Protein AF-A0A371PHI5-F1 (afdb_monomer_lite)

Structure (mmCIF, N/CA/C/O backbone):
data_AF-A0A371PHI5-F1
#
_entry.id   AF-A0A371PHI5-F1
#
loop_
_atom_site.group_PDB
_atom_site.id
_atom_site.type_symbol
_atom_site.label_atom_id
_atom_site.label_alt_id
_atom_site.label_comp_id
_atom_site.label_asym_id
_atom_site.label_entity_id
_atom_site.label_seq_id
_atom_site.pdbx_PDB_ins_code
_atom_site.Cartn_x
_atom_site.Cartn_y
_atom_site.Cartn_z
_atom_site.occupancy
_atom_site.B_iso_or_equiv
_atom_site.auth_seq_id
_atom_site.auth_comp_id
_atom_site.auth_asym_id
_atom_site.auth_atom_id
_atom_site.pdbx_PDB_model_num
ATOM 1 N N . MET A 1 1 ? 25.518 -23.538 82.836 1.00 36.94 1 MET A N 1
ATOM 2 C CA . MET A 1 1 ? 26.173 -22.308 83.322 1.00 36.94 1 MET A CA 1
ATOM 3 C C . MET A 1 1 ? 25.588 -21.149 82.533 1.00 36.94 1 MET A C 1
ATOM 5 O O . MET A 1 1 ? 25.651 -21.157 81.314 1.00 36.94 1 MET A O 1
ATOM 9 N N . ARG A 1 2 ? 24.879 -20.268 83.236 1.00 44.94 2 ARG A N 1
ATOM 10 C CA . ARG A 1 2 ? 24.223 -19.051 82.740 1.00 44.94 2 ARG A CA 1
ATOM 11 C C . ARG A 1 2 ? 25.308 -18.038 82.357 1.00 44.94 2 ARG A C 1
ATOM 13 O O . ARG A 1 2 ? 26.252 -17.942 83.131 1.00 44.94 2 ARG A O 1
ATOM 20 N N . MET A 1 3 ? 25.159 -17.291 81.260 1.00 34.62 3 MET A N 1
ATOM 21 C CA . MET A 1 3 ? 25.626 -15.898 81.128 1.00 34.62 3 MET A CA 1
ATOM 22 C C . MET A 1 3 ? 25.163 -15.295 79.792 1.00 34.62 3 MET A C 1
ATOM 24 O O . MET A 1 3 ? 25.625 -15.668 78.722 1.00 34.62 3 MET A O 1
ATOM 28 N N . GLU A 1 4 ? 24.228 -14.358 79.911 1.00 53.38 4 GLU A N 1
ATOM 29 C CA . GLU A 1 4 ? 23.918 -13.292 78.958 1.00 53.38 4 GLU A CA 1
ATOM 30 C C . GLU A 1 4 ? 25.116 -12.334 78.846 1.00 53.38 4 GLU A C 1
ATOM 32 O O . GLU A 1 4 ? 25.699 -12.003 79.881 1.00 53.38 4 GLU A O 1
ATOM 37 N N . MET A 1 5 ? 25.416 -11.779 77.665 1.00 40.59 5 MET A N 1
ATOM 38 C CA . MET A 1 5 ? 26.052 -10.457 77.614 1.00 40.59 5 MET A CA 1
ATOM 39 C C . MET A 1 5 ? 25.710 -9.684 76.335 1.00 40.59 5 MET A C 1
ATOM 41 O O . MET A 1 5 ? 25.922 -10.127 75.213 1.00 40.59 5 MET A O 1
ATOM 45 N N . LYS A 1 6 ? 25.142 -8.506 76.582 1.00 48.00 6 LYS A N 1
ATOM 46 C CA . LYS A 1 6 ? 24.627 -7.486 75.673 1.00 48.00 6 LYS A CA 1
ATOM 47 C C . LYS A 1 6 ? 25.770 -6.798 74.917 1.00 48.00 6 LYS A C 1
ATOM 49 O O . LYS A 1 6 ? 26.780 -6.482 75.537 1.00 48.00 6 LYS A O 1
ATOM 54 N N . TYR A 1 7 ? 25.554 -6.437 73.650 1.00 45.34 7 TYR A N 1
ATOM 55 C CA . TYR A 1 7 ? 26.277 -5.332 73.011 1.00 45.34 7 TYR A CA 1
ATOM 56 C C . TYR A 1 7 ? 25.292 -4.384 72.324 1.00 45.34 7 TYR A C 1
ATOM 58 O O . TYR A 1 7 ? 24.724 -4.660 71.272 1.00 45.34 7 TYR A O 1
ATOM 66 N N . VAL A 1 8 ? 25.089 -3.258 73.000 1.00 50.47 8 VAL A N 1
ATOM 67 C CA . VAL A 1 8 ? 24.701 -1.972 72.427 1.00 50.47 8 VAL A CA 1
ATOM 68 C C . VAL A 1 8 ? 25.938 -1.437 71.702 1.00 50.47 8 VAL A C 1
ATOM 70 O O . VAL A 1 8 ? 27.016 -1.500 72.280 1.00 50.47 8 VAL A O 1
ATOM 73 N N . ILE A 1 9 ? 25.800 -0.925 70.477 1.00 48.62 9 ILE A N 1
ATOM 74 C CA . ILE A 1 9 ? 26.308 0.393 70.046 1.00 48.62 9 ILE A CA 1
ATOM 75 C C . ILE A 1 9 ? 25.773 0.672 68.618 1.00 48.62 9 ILE A C 1
ATOM 77 O O . ILE A 1 9 ? 26.004 -0.127 67.711 1.00 48.62 9 ILE A O 1
ATOM 81 N N . PRO A 1 10 ? 25.017 1.773 68.435 1.00 53.16 10 PRO A N 1
ATOM 82 C CA . PRO A 1 10 ? 24.500 2.263 67.157 1.00 53.16 10 PRO A CA 1
ATOM 83 C C . PRO A 1 10 ? 25.591 3.049 66.402 1.00 53.16 10 PRO A C 1
ATOM 85 O O . PRO A 1 10 ? 26.669 3.268 66.941 1.00 53.16 10 PRO A O 1
ATOM 88 N N . CYS A 1 11 ? 25.281 3.536 65.197 1.00 44.66 11 CYS A N 1
ATOM 89 C CA . CYS A 1 11 ? 26.140 4.353 64.317 1.00 44.66 11 CYS A CA 1
ATOM 90 C C . CYS A 1 11 ? 27.038 3.582 63.337 1.00 44.66 11 CYS A C 1
ATOM 92 O O . CYS A 1 11 ? 28.260 3.630 63.409 1.00 44.66 11 CYS A O 1
ATOM 94 N N . VAL A 1 12 ? 26.416 3.015 62.306 1.00 43.28 12 VAL A N 1
ATOM 95 C CA . VAL A 1 12 ? 26.943 3.136 60.938 1.00 43.28 12 VAL A CA 1
ATOM 96 C C . VAL A 1 12 ? 25.792 3.728 60.129 1.00 43.28 12 VAL A C 1
ATOM 98 O O . VAL A 1 12 ? 24.775 3.086 59.904 1.00 43.28 12 VAL A O 1
ATOM 101 N N . LEU A 1 13 ? 25.743 5.056 60.084 1.00 44.56 13 LEU A N 1
ATOM 102 C CA . LEU A 1 13 ? 26.222 5.823 58.936 1.00 44.56 13 LEU A CA 1
ATOM 103 C C . LEU A 1 13 ? 25.370 5.579 57.681 1.00 44.56 13 LEU A C 1
ATOM 105 O O . LEU A 1 13 ? 25.514 4.584 56.985 1.00 44.56 13 LEU A O 1
ATOM 109 N N . MET A 1 14 ? 24.553 6.592 57.389 1.00 52.47 14 MET A N 1
ATOM 110 C CA . MET A 1 14 ? 24.437 7.183 56.054 1.00 52.47 14 MET A CA 1
ATOM 111 C C . MET A 1 14 ? 24.128 6.236 54.888 1.00 52.47 14 MET A C 1
ATOM 113 O O . MET A 1 14 ? 24.946 6.110 53.988 1.00 52.47 14 MET A O 1
ATOM 117 N N . LEU A 1 15 ? 22.930 5.656 54.817 1.00 48.09 15 LEU A N 1
ATOM 118 C CA . LEU A 1 15 ? 22.435 5.077 53.557 1.00 48.09 15 LEU A CA 1
ATOM 119 C C . LEU A 1 15 ? 20.923 5.271 53.384 1.00 48.09 15 LEU A C 1
ATOM 121 O O . LEU A 1 15 ? 20.212 4.347 53.007 1.00 48.09 15 LEU A O 1
ATOM 125 N N . PHE A 1 16 ? 20.408 6.473 53.652 1.00 44.88 16 PHE A N 1
ATOM 126 C CA . PHE A 1 16 ? 19.063 6.819 53.198 1.00 44.88 16 PHE A CA 1
ATOM 127 C C . PHE A 1 16 ? 19.115 7.920 52.155 1.00 44.88 16 PHE A C 1
ATOM 129 O O . PHE A 1 16 ? 19.413 9.075 52.439 1.00 44.88 16 PHE A O 1
ATOM 136 N N . ALA A 1 17 ? 18.784 7.475 50.946 1.00 49.44 17 ALA A N 1
ATOM 137 C CA . ALA A 1 17 ? 18.245 8.259 49.859 1.00 49.44 17 ALA A CA 1
ATOM 138 C C . ALA A 1 17 ? 19.166 9.374 49.359 1.00 49.44 17 ALA A C 1
ATOM 140 O O . ALA A 1 17 ? 18.859 10.560 49.446 1.00 49.44 17 ALA A O 1
ATOM 141 N N . GLY A 1 18 ? 20.239 8.958 48.678 1.00 45.75 18 GLY A N 1
ATOM 142 C CA . GLY A 1 18 ? 20.586 9.637 47.436 1.00 45.75 18 GLY A CA 1
ATOM 143 C C . GLY A 1 18 ? 19.339 9.620 46.557 1.00 45.75 18 GLY A C 1
ATOM 144 O O . GLY A 1 18 ? 19.033 8.611 45.925 1.00 45.75 18 GLY A O 1
ATOM 145 N N . MET A 1 19 ? 18.565 10.704 46.626 1.00 52.03 19 MET A N 1
ATOM 146 C CA . MET A 1 19 ? 17.475 11.003 45.715 1.00 52.03 19 MET A CA 1
ATOM 147 C C . MET A 1 19 ? 18.137 11.101 44.346 1.00 52.03 19 MET A C 1
ATOM 149 O O . MET A 1 19 ? 18.736 12.115 43.991 1.00 52.03 19 MET A O 1
ATOM 153 N N . LEU A 1 20 ? 18.135 9.975 43.638 1.00 47.19 20 LEU A N 1
ATOM 154 C CA . LEU A 1 20 ? 18.462 9.904 42.233 1.00 47.19 20 LEU A CA 1
ATOM 155 C C . LEU A 1 20 ? 17.492 10.868 41.557 1.00 47.19 20 LEU A C 1
ATOM 157 O O . LEU A 1 20 ? 16.332 10.532 41.322 1.00 47.19 20 LEU A O 1
ATOM 161 N N . LEU A 1 21 ? 17.963 12.078 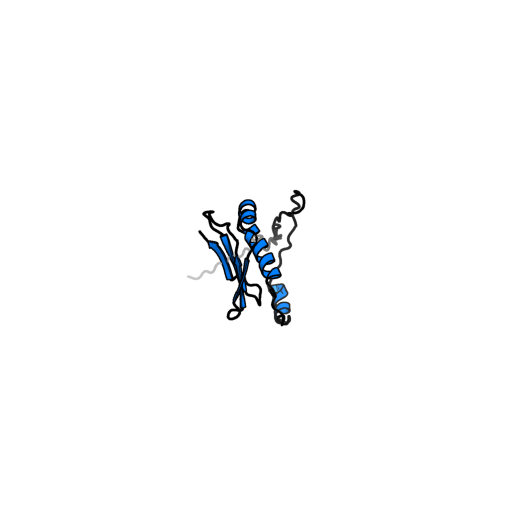41.254 1.00 48.88 21 LEU A N 1
ATOM 162 C CA . LEU A 1 21 ? 17.462 12.827 40.116 1.00 48.88 21 LEU A CA 1
ATOM 163 C C . LEU A 1 21 ? 17.827 11.979 38.900 1.00 48.88 21 LEU A C 1
ATOM 165 O O . LEU A 1 21 ? 18.831 12.204 38.228 1.00 48.88 21 LEU A O 1
ATOM 169 N N . SER A 1 22 ? 17.033 10.931 38.679 1.00 51.78 22 SER A N 1
ATOM 170 C CA . SER A 1 22 ? 16.934 10.259 37.402 1.00 51.78 22 SER A CA 1
ATOM 171 C C . SER A 1 22 ? 16.267 11.269 36.486 1.00 51.78 22 SER A C 1
ATOM 173 O O . SER A 1 22 ? 15.065 11.215 36.239 1.00 51.78 22 SER A O 1
ATOM 175 N N . SER A 1 23 ? 17.044 12.256 36.048 1.00 43.47 23 SER A N 1
ATOM 176 C CA . SER A 1 23 ? 16.727 13.008 34.854 1.00 43.47 23 SER A CA 1
ATOM 177 C C . SER A 1 23 ? 16.647 11.953 33.761 1.00 43.47 23 SER A C 1
ATOM 179 O O . SER A 1 23 ? 17.679 11.471 33.297 1.00 43.47 23 SER A O 1
ATOM 181 N N . CYS A 1 24 ? 15.433 11.510 33.428 1.00 42.94 24 CYS A N 1
ATOM 182 C CA . CYS A 1 24 ? 15.205 10.776 32.197 1.00 42.94 24 CYS A CA 1
ATOM 183 C C . CYS A 1 24 ? 15.729 11.681 31.090 1.00 42.94 24 CYS A C 1
ATOM 185 O O . CYS A 1 24 ? 15.115 12.696 30.767 1.00 42.94 24 CYS A O 1
ATOM 187 N N . THR A 1 25 ? 16.912 11.372 30.568 1.00 49.19 25 THR A N 1
ATOM 188 C CA . THR A 1 25 ? 17.384 12.000 29.346 1.00 49.19 25 THR A CA 1
ATOM 189 C C . THR A 1 25 ? 16.658 11.241 28.240 1.00 49.19 25 THR A C 1
ATOM 191 O O . THR A 1 25 ? 17.132 10.242 27.704 1.00 49.19 25 THR A O 1
ATOM 194 N N . SER A 1 26 ? 15.409 11.631 27.979 1.00 60.09 26 SER A N 1
ATOM 195 C CA . SER A 1 26 ? 14.728 11.195 26.766 1.00 60.09 26 SER A CA 1
ATOM 196 C C . SER A 1 26 ? 15.577 11.734 25.619 1.00 60.09 26 SER A C 1
ATOM 198 O O . SER A 1 26 ? 15.623 12.942 25.369 1.00 60.09 26 SER A O 1
ATOM 200 N N . SER A 1 27 ? 16.375 10.858 25.010 1.00 57.38 27 SER A N 1
ATOM 201 C CA . SER A 1 27 ? 17.212 11.239 23.880 1.00 57.38 27 SER A CA 1
ATOM 202 C C . SER A 1 27 ? 16.275 11.648 22.749 1.00 57.38 27 SER A C 1
ATOM 204 O O . SER A 1 27 ? 15.397 10.858 22.401 1.00 57.38 27 SER A O 1
ATOM 206 N N . PRO A 1 28 ? 16.409 12.855 22.179 1.00 53.91 28 PRO A N 1
ATOM 207 C CA . PRO A 1 28 ? 15.529 13.265 21.101 1.00 53.91 28 PRO A CA 1
ATOM 208 C C . PRO A 1 28 ? 15.698 12.323 19.914 1.00 53.91 28 PRO A C 1
ATOM 210 O O . PRO A 1 28 ? 16.822 12.062 19.470 1.00 53.91 28 PRO A O 1
ATOM 213 N N . ILE A 1 29 ? 14.581 11.821 19.388 1.00 58.66 29 ILE A N 1
ATOM 214 C CA . ILE A 1 29 ? 14.577 11.118 18.107 1.00 58.66 29 ILE A CA 1
ATOM 215 C C . ILE A 1 29 ? 15.025 12.137 17.058 1.00 58.66 29 ILE A C 1
ATOM 217 O O . ILE A 1 29 ? 14.328 13.111 16.793 1.00 58.66 29 ILE A O 1
ATOM 221 N N . ARG A 1 30 ? 16.215 11.944 16.482 1.00 51.50 30 ARG A N 1
ATOM 222 C CA . ARG A 1 30 ? 16.731 12.822 15.426 1.00 51.50 30 ARG A CA 1
ATOM 223 C C . ARG A 1 30 ? 16.017 12.476 14.124 1.00 51.50 30 ARG A C 1
ATOM 225 O O . ARG A 1 30 ? 16.350 11.478 13.492 1.00 51.50 30 ARG A O 1
ATOM 232 N N . VAL A 1 31 ? 15.047 13.294 13.733 1.00 57.47 31 VAL A N 1
ATOM 233 C CA . VAL A 1 31 ? 14.399 13.215 12.417 1.00 57.47 31 VAL A CA 1
ATOM 234 C C . VAL A 1 31 ? 15.103 14.188 11.473 1.00 57.47 31 VAL A C 1
ATOM 236 O O . VAL A 1 31 ? 15.332 15.335 11.845 1.00 57.47 31 VAL A O 1
ATOM 239 N N . ALA A 1 32 ? 15.474 13.729 10.277 1.00 52.62 32 ALA A N 1
ATOM 240 C CA . ALA A 1 32 ? 15.940 14.592 9.194 1.00 52.62 32 ALA A CA 1
ATOM 241 C C . ALA A 1 32 ? 14.726 15.057 8.378 1.00 52.62 32 ALA A C 1
ATOM 243 O O . ALA A 1 32 ? 13.922 14.229 7.947 1.00 52.62 32 ALA A O 1
ATOM 244 N N . THR A 1 33 ? 14.572 16.361 8.167 1.00 52.38 33 THR A N 1
ATOM 245 C CA . THR A 1 33 ? 13.534 16.896 7.284 1.00 52.38 33 THR A CA 1
ATOM 246 C C . THR A 1 33 ? 13.973 16.775 5.824 1.00 52.38 33 THR A C 1
ATOM 248 O O . THR A 1 33 ? 15.063 17.190 5.434 1.00 52.38 33 THR A O 1
ATOM 251 N N . VAL A 1 34 ? 13.106 16.207 4.982 1.00 54.66 34 VAL A N 1
ATOM 252 C CA . VAL A 1 34 ? 13.234 16.283 3.520 1.00 54.66 34 VAL A CA 1
ATOM 253 C C . VAL A 1 34 ? 12.593 17.604 3.103 1.00 54.66 34 VAL A C 1
ATOM 255 O O . VAL A 1 34 ? 11.388 17.667 2.876 1.00 54.66 34 VAL A O 1
ATOM 258 N N . GLY A 1 35 ? 13.366 18.690 3.117 1.00 51.84 35 GLY A N 1
ATOM 259 C CA . GLY A 1 35 ? 12.836 20.022 2.810 1.00 51.84 35 GLY A CA 1
ATOM 260 C C . GLY A 1 35 ? 13.800 20.942 2.075 1.00 51.84 35 GLY A C 1
ATOM 261 O O . GLY A 1 35 ? 13.407 21.569 1.097 1.00 51.84 35 GLY A O 1
ATOM 262 N N . ASP A 1 36 ? 15.058 21.020 2.500 1.00 53.53 36 ASP A N 1
ATOM 263 C CA . ASP A 1 36 ? 15.971 22.042 1.963 1.00 53.53 36 ASP A CA 1
ATOM 264 C C . ASP A 1 36 ? 17.469 21.700 2.083 1.00 53.53 36 ASP A C 1
ATOM 266 O O . ASP A 1 36 ? 18.323 22.529 1.772 1.00 53.53 36 ASP A O 1
ATOM 270 N N . GLY A 1 37 ? 17.810 20.481 2.511 1.00 53.16 37 GLY A N 1
ATOM 271 C CA . GLY A 1 37 ? 19.199 20.084 2.756 1.00 53.16 37 GLY A CA 1
ATOM 272 C C . GLY A 1 37 ? 19.774 20.582 4.088 1.00 53.16 37 GLY A C 1
ATOM 273 O O . GLY A 1 37 ? 20.967 20.387 4.331 1.00 53.16 37 GLY A O 1
ATOM 274 N N . SER A 1 38 ? 18.961 21.174 4.969 1.00 51.97 38 SER A N 1
ATOM 275 C CA . SER A 1 38 ? 19.329 21.438 6.358 1.00 51.97 38 SER A CA 1
ATOM 276 C C . SER A 1 38 ? 18.863 20.294 7.269 1.00 51.97 38 SER A C 1
ATOM 278 O O . SER A 1 38 ? 17.711 19.870 7.259 1.00 51.97 38 SER A O 1
ATOM 280 N N . LEU A 1 39 ? 19.789 19.736 8.055 1.00 50.75 39 LEU A N 1
ATOM 281 C CA . LEU A 1 39 ? 19.460 18.773 9.107 1.00 50.75 39 LEU A CA 1
ATOM 282 C C . LEU A 1 39 ? 19.015 19.545 10.350 1.00 50.75 39 LEU A C 1
ATOM 284 O O . LEU A 1 39 ? 19.785 19.688 11.303 1.00 50.75 39 LEU A O 1
ATOM 288 N N . GLU A 1 40 ? 17.789 20.059 10.349 1.00 55.53 40 GLU A N 1
ATOM 289 C CA . GLU A 1 40 ? 17.180 20.518 11.593 1.00 55.53 40 GLU A CA 1
ATOM 290 C C . GLU A 1 40 ? 16.773 19.297 12.420 1.00 55.53 40 GLU A C 1
ATOM 292 O O . GLU A 1 40 ? 15.933 18.493 12.019 1.00 55.53 40 GLU A O 1
ATOM 297 N N . SER A 1 41 ? 17.399 19.121 13.584 1.00 56.69 41 SER A N 1
ATOM 298 C CA . SER A 1 41 ? 16.974 18.097 14.532 1.00 56.69 41 SER A CA 1
ATOM 299 C C . SER A 1 41 ? 15.632 18.506 15.130 1.00 56.69 41 SER A C 1
ATOM 301 O O . SER A 1 41 ? 15.592 19.343 16.034 1.00 56.69 41 SER A O 1
ATOM 303 N N . ILE A 1 42 ? 14.542 17.911 14.653 1.00 63.31 42 ILE A N 1
ATOM 304 C CA . ILE A 1 42 ? 13.250 18.033 15.326 1.00 63.31 42 ILE A CA 1
ATOM 305 C C . ILE A 1 42 ? 13.362 17.281 16.653 1.00 63.31 42 ILE A C 1
ATOM 307 O O . ILE A 1 42 ? 13.641 16.084 16.674 1.00 63.31 42 ILE A O 1
ATOM 311 N N . MET A 1 43 ? 13.165 17.986 17.765 1.00 58.59 43 MET A N 1
ATOM 312 C CA . MET A 1 43 ? 12.955 17.345 19.059 1.00 58.59 43 MET A CA 1
ATOM 313 C C . MET A 1 43 ? 11.576 16.683 19.009 1.00 58.59 43 MET A C 1
ATOM 315 O O . MET A 1 43 ? 10.562 17.372 19.075 1.00 58.59 43 MET A O 1
ATOM 319 N N . VAL A 1 44 ? 11.526 15.364 18.827 1.00 72.19 44 VAL A N 1
ATOM 320 C CA . VAL A 1 44 ? 10.270 14.615 18.946 1.00 72.19 44 VAL A CA 1
ATOM 321 C C . VAL A 1 44 ? 10.021 14.360 20.426 1.00 72.19 44 VAL A C 1
ATOM 323 O O . VAL A 1 44 ? 10.855 13.748 21.095 1.00 72.19 44 VAL A O 1
ATOM 326 N N . GLU A 1 45 ? 8.897 14.852 20.938 1.00 82.31 45 GLU A N 1
ATOM 327 C CA . GLU A 1 45 ? 8.462 14.561 22.302 1.00 82.31 45 GLU A CA 1
ATOM 328 C C . GLU A 1 45 ? 8.061 13.086 22.413 1.00 82.31 45 GLU A C 1
ATOM 330 O O . GLU A 1 45 ? 7.354 12.546 21.558 1.00 82.31 45 GLU A O 1
ATOM 335 N N . GLU A 1 46 ? 8.538 12.418 23.462 1.00 81.69 46 GLU A N 1
ATOM 336 C CA . GLU A 1 46 ? 8.107 11.062 23.782 1.00 81.69 46 GLU A CA 1
ATOM 337 C C . GLU A 1 46 ? 6.633 11.103 24.199 1.00 81.69 46 GLU A C 1
ATOM 339 O O . GLU A 1 46 ? 6.261 11.850 25.103 1.00 81.69 46 GLU A O 1
ATOM 344 N N . PHE A 1 47 ? 5.789 10.309 23.539 1.00 85.50 47 PHE A N 1
ATOM 345 C CA . PHE A 1 47 ? 4.382 10.172 23.905 1.00 85.50 47 PHE A CA 1
ATOM 346 C C . PHE A 1 47 ? 4.108 8.752 24.404 1.00 85.50 47 PHE A C 1
ATOM 348 O O . PHE A 1 47 ? 4.642 7.779 23.866 1.00 85.50 47 PHE A O 1
ATOM 355 N N . ASN A 1 48 ? 3.233 8.621 25.402 1.00 86.62 48 ASN A 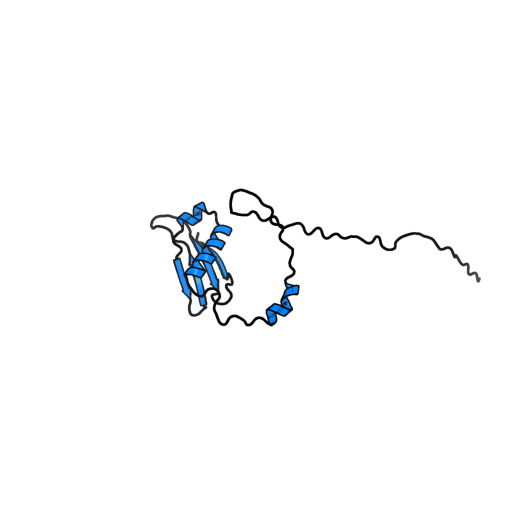N 1
ATOM 356 C CA . ASN A 1 48 ? 2.729 7.330 25.844 1.00 86.62 48 ASN A CA 1
ATOM 357 C C . ASN A 1 48 ? 1.325 7.106 25.275 1.00 86.62 48 ASN A C 1
ATOM 359 O O . ASN A 1 48 ? 0.388 7.850 25.553 1.00 86.62 48 ASN A O 1
ATOM 363 N N . SER A 1 49 ? 1.164 6.048 24.483 1.00 85.38 49 SER A N 1
ATOM 364 C CA . SER A 1 49 ? -0.139 5.691 23.907 1.00 85.38 49 SER A CA 1
ATOM 365 C C . SER A 1 49 ? -1.238 5.437 24.951 1.00 85.38 49 SER A C 1
ATOM 367 O O . SER A 1 49 ? -2.413 5.652 24.651 1.00 85.38 49 SER A O 1
ATOM 369 N N . LEU A 1 50 ? -0.876 5.034 26.176 1.00 85.94 50 LEU A N 1
ATOM 370 C CA . LEU A 1 50 ? -1.820 4.776 27.267 1.00 85.94 50 LEU A CA 1
ATOM 371 C C . LEU A 1 50 ? -2.511 6.051 27.764 1.00 85.94 50 LEU A C 1
ATOM 373 O O . LEU A 1 50 ? -3.673 5.986 28.160 1.00 85.94 50 LEU A O 1
ATOM 377 N N . ASP A 1 51 ? -1.853 7.210 27.661 1.00 88.81 51 ASP A N 1
ATOM 378 C CA . ASP A 1 51 ? -2.425 8.504 28.068 1.00 88.81 51 ASP A CA 1
ATOM 379 C C . ASP A 1 51 ? -3.678 8.857 27.247 1.00 88.81 51 ASP A C 1
ATOM 381 O O . ASP A 1 51 ? -4.533 9.627 27.685 1.00 88.81 51 ASP A O 1
ATOM 385 N N . TYR A 1 52 ? -3.816 8.244 26.069 1.00 84.94 52 TYR A N 1
ATOM 386 C CA . TYR A 1 52 ? -4.915 8.457 25.134 1.00 84.94 52 TYR A CA 1
ATOM 387 C C . TYR A 1 52 ? -5.894 7.278 25.063 1.00 84.94 52 TYR A C 1
ATOM 389 O O . TYR A 1 52 ? -6.903 7.384 24.366 1.00 84.94 52 TYR A O 1
ATOM 397 N N . GLN A 1 53 ? -5.665 6.170 25.782 1.00 80.19 53 GLN A N 1
ATOM 398 C CA . GLN A 1 53 ? -6.562 5.002 25.744 1.00 80.19 53 GLN A CA 1
ATOM 399 C C . GLN A 1 53 ? -8.009 5.355 26.101 1.00 80.19 53 GLN A C 1
ATOM 401 O O . GLN A 1 53 ? -8.925 4.969 25.378 1.00 80.19 53 GLN A O 1
ATOM 406 N N . GLY A 1 54 ? -8.212 6.172 27.140 1.00 79.50 54 GLY A N 1
ATOM 407 C CA . GLY A 1 54 ? -9.550 6.623 27.535 1.00 79.50 54 GLY A CA 1
ATOM 408 C C . GLY A 1 54 ? -10.249 7.501 26.489 1.00 79.50 54 GLY A C 1
ATOM 409 O O . GLY A 1 54 ? -11.473 7.592 26.494 1.00 79.50 54 GLY A O 1
ATOM 410 N N . ILE A 1 55 ? -9.490 8.124 25.580 1.00 81.31 55 ILE A N 1
ATOM 411 C CA . ILE A 1 55 ? -10.025 8.918 24.468 1.00 81.31 55 ILE A CA 1
ATOM 412 C C . ILE A 1 55 ? -10.369 7.995 23.290 1.00 81.31 55 ILE A C 1
ATOM 414 O O . ILE A 1 55 ? -11.438 8.147 22.704 1.00 81.31 55 ILE A O 1
ATOM 418 N N . TYR A 1 56 ? -9.525 7.005 22.969 1.00 74.88 56 TYR A N 1
ATOM 419 C CA . TYR A 1 56 ? -9.775 6.054 21.874 1.00 74.88 56 TYR A CA 1
ATOM 420 C C . TYR A 1 56 ? -11.085 5.280 22.037 1.00 74.88 56 TYR A C 1
ATOM 422 O O . TYR A 1 56 ? -11.821 5.125 21.068 1.00 74.88 56 TYR A O 1
ATOM 430 N N . GLU A 1 57 ? -11.406 4.838 23.254 1.00 75.69 57 GLU A N 1
ATOM 431 C CA . GLU A 1 57 ? -12.644 4.095 23.539 1.00 75.69 57 GLU A CA 1
ATOM 432 C C . GLU A 1 57 ? -13.917 4.939 23.345 1.00 75.69 57 GLU A C 1
ATOM 434 O O . GLU A 1 57 ? -15.008 4.394 23.184 1.00 75.69 57 GLU A O 1
ATOM 439 N N . GLN A 1 58 ? -13.783 6.269 23.349 1.00 80.69 58 GLN A N 1
ATOM 440 C CA . GLN A 1 58 ? -14.884 7.221 23.195 1.00 80.69 58 GLN A CA 1
ATOM 441 C C . GLN A 1 58 ? -15.007 7.770 21.770 1.00 80.69 58 GLN A C 1
ATOM 443 O O . GLN A 1 58 ? -16.021 8.394 21.448 1.00 80.69 58 GLN A O 1
ATOM 448 N N . ILE A 1 59 ? -13.998 7.560 20.917 1.00 79.62 59 ILE A N 1
ATOM 449 C CA . ILE A 1 59 ? -14.044 7.977 19.517 1.00 79.62 59 ILE A CA 1
ATOM 450 C C . ILE A 1 59 ? -14.922 6.977 18.758 1.00 79.62 59 ILE A C 1
ATOM 452 O O . ILE A 1 59 ? -14.597 5.789 18.704 1.00 79.62 59 ILE A O 1
ATOM 456 N N . PRO A 1 60 ? -16.022 7.431 18.133 1.00 72.12 60 PRO A N 1
ATOM 457 C CA . PRO A 1 60 ? -16.774 6.583 17.227 1.00 72.12 60 PRO A CA 1
ATOM 458 C C . PRO A 1 60 ? -15.842 6.122 16.110 1.00 72.12 60 PRO A C 1
ATOM 460 O O . PRO A 1 60 ? -15.174 6.947 15.482 1.00 72.12 60 PRO A O 1
ATOM 463 N N . GLN A 1 61 ? -15.810 4.815 15.846 1.00 68.56 61 GLN A N 1
ATOM 464 C CA . GLN A 1 61 ? -15.186 4.315 14.626 1.00 68.56 61 GLN A CA 1
ATOM 465 C C . GLN A 1 61 ? -15.820 5.062 13.451 1.00 68.56 61 GLN A C 1
ATOM 467 O O . GLN A 1 61 ? -17.053 5.158 13.401 1.00 68.56 61 GLN A O 1
ATOM 472 N N . PRO A 1 62 ? -15.022 5.659 12.552 1.00 68.06 62 PRO A N 1
ATOM 473 C CA . PRO A 1 62 ? -15.601 6.389 11.447 1.00 68.06 62 PRO A CA 1
ATOM 474 C C . PRO A 1 62 ? -16.467 5.426 10.639 1.00 68.06 62 PRO A C 1
ATOM 476 O O . PRO A 1 62 ? -16.017 4.363 10.227 1.00 68.06 62 PRO A O 1
ATOM 479 N N . GLU A 1 63 ? -17.712 5.822 10.370 1.00 67.25 63 GLU A N 1
ATOM 480 C CA . GLU A 1 63 ? -18.578 5.098 9.426 1.00 67.25 63 GLU A CA 1
ATOM 481 C C . GLU A 1 63 ? -17.962 5.077 8.012 1.00 67.25 63 GLU A C 1
ATOM 483 O O . GLU A 1 63 ? -18.379 4.329 7.128 1.00 67.25 63 GLU A O 1
ATOM 488 N N . THR A 1 64 ? -16.957 5.928 7.789 1.00 78.81 64 THR A N 1
ATOM 489 C CA . THR A 1 64 ? -16.209 6.068 6.550 1.00 78.81 64 THR A CA 1
ATOM 490 C C . THR A 1 64 ? -14.917 5.262 6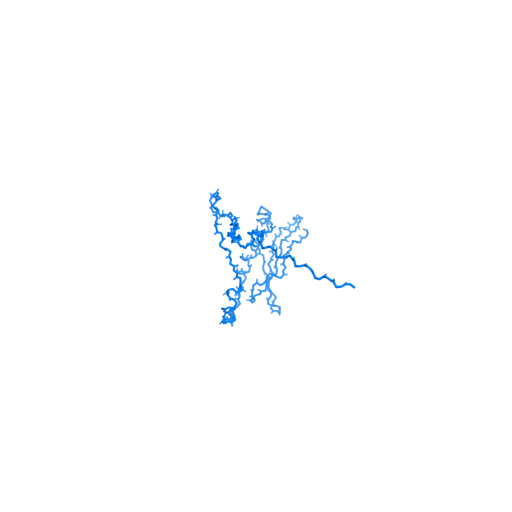.558 1.00 78.81 64 THR A C 1
ATOM 492 O O . THR A 1 64 ? -14.153 5.275 7.515 1.00 78.81 64 THR A O 1
ATOM 495 N N . ARG A 1 65 ? -14.614 4.683 5.401 1.00 85.94 65 ARG A N 1
ATOM 496 C CA . ARG A 1 65 ? -13.362 3.992 5.079 1.00 85.94 65 ARG A CA 1
ATOM 497 C C . ARG A 1 65 ? -12.185 4.979 5.047 1.00 85.94 65 ARG A C 1
ATOM 499 O O . ARG A 1 65 ? -12.301 5.992 4.354 1.00 85.94 65 ARG A O 1
ATOM 506 N N . TYR A 1 66 ? -11.056 4.693 5.709 1.00 92.44 66 TYR A N 1
ATOM 507 C CA . TYR A 1 66 ? -9.879 5.585 5.652 1.00 92.44 66 TYR A CA 1
ATOM 508 C C . TYR A 1 66 ? -9.193 5.604 4.281 1.00 92.44 66 TYR A C 1
ATOM 510 O O . TYR A 1 66 ? -8.578 6.609 3.921 1.00 92.44 66 TYR A O 1
ATOM 518 N N . ILE A 1 67 ? -9.320 4.531 3.491 1.00 96.50 67 ILE A N 1
ATOM 519 C CA . ILE A 1 67 ? -8.827 4.473 2.106 1.00 96.50 67 ILE A CA 1
ATOM 520 C C . ILE A 1 67 ? -10.028 4.334 1.159 1.00 96.50 67 ILE A C 1
ATOM 522 O O . ILE A 1 67 ? -10.287 3.254 0.620 1.00 96.50 67 ILE A O 1
ATOM 526 N N . PRO A 1 68 ? -10.817 5.407 0.973 1.00 95.25 68 PRO A N 1
ATOM 527 C CA . PRO A 1 68 ? -12.107 5.329 0.292 1.00 95.25 68 PRO A CA 1
ATOM 528 C C . PRO A 1 68 ? -11.982 5.102 -1.217 1.00 95.25 68 PRO A C 1
ATOM 530 O O . PRO A 1 68 ? -12.939 4.645 -1.842 1.00 95.25 68 PRO A O 1
ATOM 533 N N . ASP A 1 69 ? -10.828 5.423 -1.806 1.00 96.94 69 ASP A N 1
ATOM 534 C CA . ASP A 1 69 ? -10.616 5.375 -3.245 1.00 96.94 69 ASP A CA 1
ATOM 535 C C . ASP A 1 69 ? -9.174 5.012 -3.641 1.00 96.94 69 ASP A C 1
ATOM 537 O O . ASP A 1 69 ? -8.226 5.032 -2.849 1.00 96.94 69 ASP A O 1
ATOM 541 N N . ALA A 1 70 ? -9.030 4.710 -4.930 1.00 97.69 70 ALA A N 1
ATOM 542 C CA . ALA A 1 70 ? -7.778 4.358 -5.580 1.00 97.69 70 ALA A CA 1
ATOM 543 C C . ALA A 1 70 ? -6.691 5.443 -5.467 1.00 97.69 70 ALA A C 1
ATOM 545 O O . ALA A 1 70 ? -5.505 5.125 -5.381 1.00 97.69 70 ALA A O 1
ATOM 546 N N . LYS A 1 71 ? -7.069 6.727 -5.470 1.00 97.69 71 LYS A N 1
ATOM 547 C CA . LYS A 1 71 ? -6.118 7.844 -5.412 1.00 97.69 71 LYS A CA 1
ATOM 548 C C . LYS A 1 71 ? -5.460 7.914 -4.036 1.00 97.69 71 LYS A C 1
ATOM 550 O O . LYS A 1 71 ? -4.262 8.186 -3.9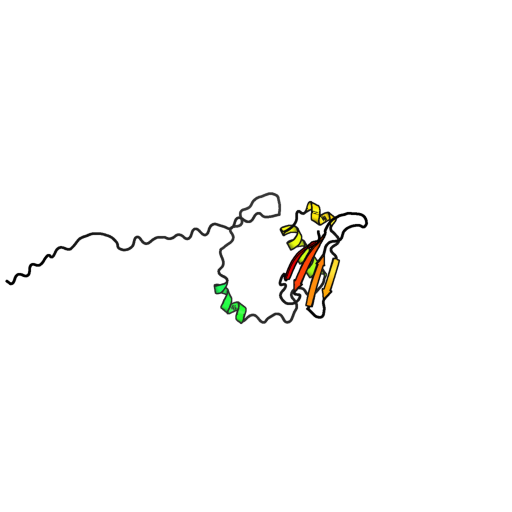59 1.00 97.69 71 LYS A O 1
ATOM 555 N N . VAL A 1 72 ? -6.217 7.663 -2.968 1.00 97.50 72 VAL A N 1
ATOM 556 C CA . VAL A 1 72 ? -5.672 7.557 -1.607 1.00 97.50 72 VAL A CA 1
ATOM 557 C C . VAL A 1 72 ? -4.751 6.342 -1.496 1.00 97.50 72 VAL A C 1
ATOM 559 O O . VAL A 1 72 ? -3.621 6.493 -1.034 1.00 97.50 72 VAL A O 1
ATOM 562 N N . ALA A 1 73 ? -5.174 5.177 -2.002 1.00 98.19 73 ALA A N 1
ATOM 563 C CA . ALA A 1 73 ? -4.363 3.957 -1.978 1.00 98.19 73 ALA A CA 1
ATOM 564 C C . ALA A 1 73 ? -2.999 4.144 -2.672 1.00 98.19 73 ALA A C 1
ATOM 566 O O . ALA A 1 73 ? -1.965 3.797 -2.104 1.00 98.19 73 ALA A O 1
ATOM 567 N N . ILE A 1 74 ? -2.980 4.759 -3.863 1.00 97.94 74 ILE A N 1
ATOM 568 C CA . ILE A 1 74 ? -1.742 5.029 -4.614 1.00 97.94 74 ILE A CA 1
ATOM 569 C C . ILE A 1 74 ? -0.805 5.968 -3.845 1.00 97.94 74 ILE A C 1
ATOM 571 O O . ILE A 1 74 ? 0.397 5.723 -3.807 1.00 97.94 74 ILE A O 1
ATOM 575 N N . LYS A 1 75 ? -1.329 7.022 -3.206 1.00 97.00 75 LYS A N 1
ATOM 576 C CA . LYS A 1 75 ? -0.501 7.961 -2.429 1.00 97.00 75 LYS A CA 1
ATOM 577 C C . LYS A 1 75 ? 0.148 7.300 -1.216 1.00 97.00 75 LYS A C 1
ATOM 579 O O . LYS A 1 75 ? 1.318 7.545 -0.947 1.00 97.00 75 LYS A O 1
ATOM 584 N N . ILE A 1 76 ? -0.608 6.471 -0.495 1.00 97.19 76 ILE A N 1
ATOM 585 C CA . ILE A 1 76 ? -0.084 5.711 0.647 1.00 97.19 76 ILE A CA 1
ATOM 586 C C . ILE A 1 76 ? 1.002 4.742 0.165 1.00 97.19 76 ILE A C 1
ATOM 588 O O . ILE A 1 76 ? 2.093 4.709 0.733 1.00 97.19 76 ILE A O 1
ATOM 592 N N . ALA A 1 77 ? 0.733 4.011 -0.921 1.00 96.88 77 ALA A N 1
ATOM 593 C CA . ALA A 1 77 ? 1.694 3.097 -1.526 1.00 96.88 77 ALA A CA 1
ATOM 594 C C . ALA A 1 77 ? 2.989 3.804 -1.948 1.00 96.88 77 ALA A C 1
ATOM 596 O O . ALA A 1 77 ? 4.069 3.303 -1.663 1.00 96.88 77 ALA A O 1
ATOM 597 N N . GLU A 1 78 ? 2.901 4.980 -2.570 1.00 94.38 78 GLU A N 1
ATOM 598 C CA . GLU A 1 78 ? 4.069 5.753 -3.002 1.00 94.38 78 GLU A CA 1
ATOM 599 C C . GLU A 1 78 ? 4.973 6.151 -1.828 1.00 94.38 78 GLU A C 1
ATOM 601 O O . GLU A 1 78 ? 6.187 5.975 -1.910 1.00 94.38 78 GLU A O 1
ATOM 606 N N . VAL A 1 79 ? 4.394 6.619 -0.716 1.00 94.44 79 VAL A N 1
ATOM 607 C CA . VAL A 1 79 ? 5.160 6.955 0.498 1.00 94.44 79 VAL A CA 1
ATOM 608 C C . VAL A 1 79 ? 5.881 5.724 1.047 1.00 94.44 79 VAL A C 1
ATOM 610 O O . VAL A 1 79 ? 7.066 5.795 1.371 1.00 94.44 79 VAL A O 1
ATOM 613 N N . ILE A 1 80 ? 5.189 4.587 1.124 1.00 95.31 80 ILE A N 1
ATOM 614 C CA . ILE A 1 80 ? 5.765 3.349 1.661 1.00 95.31 80 ILE A CA 1
ATOM 615 C C . ILE A 1 80 ? 6.845 2.807 0.723 1.00 95.31 80 ILE A C 1
ATOM 617 O O . ILE A 1 80 ? 7.922 2.439 1.181 1.00 95.31 80 ILE A O 1
ATOM 621 N N . PHE A 1 81 ? 6.605 2.802 -0.587 1.00 94.12 81 PHE A N 1
ATOM 622 C CA . PHE A 1 81 ? 7.597 2.357 -1.558 1.00 94.12 81 PHE A CA 1
ATOM 623 C C . PHE A 1 81 ? 8.858 3.221 -1.529 1.00 94.12 81 PHE A C 1
ATOM 625 O O . PHE A 1 81 ? 9.941 2.649 -1.524 1.00 94.12 81 PHE A O 1
ATOM 632 N N . ASN A 1 82 ? 8.743 4.550 -1.424 1.00 90.00 82 ASN A N 1
ATOM 633 C CA . ASN A 1 82 ? 9.903 5.441 -1.263 1.00 90.00 82 ASN A CA 1
ATOM 634 C C . ASN A 1 82 ? 10.669 5.190 0.046 1.00 90.00 82 ASN A C 1
ATOM 636 O O . ASN A 1 82 ? 11.868 5.431 0.120 1.00 90.00 82 ASN A O 1
ATOM 640 N N . SER A 1 83 ? 9.982 4.719 1.092 1.00 90.50 83 SER A N 1
ATOM 641 C CA . SER A 1 83 ? 10.618 4.376 2.367 1.00 90.50 83 SER A CA 1
ATOM 642 C C . SER A 1 83 ? 11.327 3.019 2.345 1.00 90.50 83 SER A C 1
ATOM 644 O O . SER A 1 83 ? 12.196 2.791 3.185 1.00 90.50 83 SER A O 1
ATOM 646 N N . VAL A 1 84 ? 10.917 2.098 1.470 1.00 89.94 84 VAL A N 1
ATOM 647 C CA . VAL A 1 84 ? 11.417 0.712 1.436 1.00 89.94 84 VAL A CA 1
ATOM 648 C C . VAL A 1 84 ? 12.423 0.495 0.303 1.00 89.94 84 VAL A C 1
ATOM 650 O O . VAL A 1 84 ? 13.344 -0.306 0.455 1.00 89.94 84 VAL A O 1
ATOM 653 N N . TYR A 1 85 ? 12.261 1.194 -0.819 1.00 86.06 85 TYR A N 1
ATOM 654 C CA . TYR A 1 85 ? 13.045 1.015 -2.038 1.00 86.06 85 TYR A CA 1
ATOM 655 C C . TYR A 1 85 ? 13.690 2.333 -2.475 1.00 86.06 85 TYR A C 1
ATOM 657 O O . TYR A 1 85 ? 13.103 3.401 -2.322 1.00 86.06 85 TYR A O 1
ATOM 665 N N . ASP A 1 86 ? 14.874 2.251 -3.083 1.00 79.88 86 ASP A N 1
ATOM 666 C CA . ASP A 1 86 ? 15.584 3.428 -3.589 1.00 79.88 86 ASP A CA 1
ATOM 667 C C . ASP A 1 86 ? 14.766 4.180 -4.659 1.00 79.88 86 ASP A C 1
ATOM 669 O O . ASP A 1 86 ? 14.266 3.584 -5.623 1.00 79.88 86 ASP A O 1
ATOM 673 N N . GLU A 1 87 ? 14.686 5.512 -4.538 1.00 70.62 87 GLU A N 1
ATOM 674 C CA . GLU A 1 87 ? 13.865 6.375 -5.407 1.00 70.62 87 GLU A CA 1
ATOM 675 C C . GLU A 1 87 ? 14.184 6.222 -6.905 1.00 70.62 87 GLU A C 1
ATOM 677 O O . GLU A 1 87 ? 13.283 6.250 -7.750 1.00 70.62 87 GLU A O 1
ATOM 682 N N . SER A 1 88 ? 15.464 6.027 -7.247 1.00 63.28 88 SER A N 1
ATOM 683 C CA . SER A 1 88 ? 15.930 5.882 -8.633 1.00 63.28 88 SER A CA 1
ATOM 684 C C . SER A 1 88 ? 15.346 4.645 -9.321 1.00 63.28 88 SER A C 1
ATOM 686 O O . SER A 1 88 ? 15.022 4.698 -10.508 1.00 63.28 88 SER A O 1
ATOM 688 N N . ASN A 1 89 ? 15.143 3.557 -8.574 1.00 71.62 89 ASN A N 1
ATOM 689 C CA . ASN A 1 89 ? 14.516 2.343 -9.082 1.00 71.62 89 ASN A CA 1
ATOM 690 C C . ASN A 1 89 ? 12.997 2.488 -9.160 1.00 71.62 89 ASN A C 1
ATOM 692 O O . ASN A 1 89 ? 12.392 1.974 -10.100 1.00 71.62 89 ASN A O 1
ATOM 696 N N . LEU A 1 90 ? 12.379 3.211 -8.222 1.00 79.00 90 LEU A N 1
ATOM 697 C CA . LEU A 1 90 ? 10.926 3.344 -8.158 1.00 79.00 90 LEU A CA 1
ATOM 698 C C . LEU A 1 90 ? 10.353 4.229 -9.272 1.00 79.00 90 LEU A C 1
ATOM 700 O O . LEU A 1 90 ? 9.273 3.939 -9.791 1.00 79.00 90 LEU A O 1
ATOM 704 N N . ALA A 1 91 ? 11.078 5.273 -9.687 1.00 80.31 91 ALA A N 1
ATOM 705 C CA . ALA A 1 91 ? 10.654 6.144 -10.785 1.00 80.31 91 ALA A CA 1
ATOM 706 C C . ALA A 1 91 ? 10.396 5.360 -12.086 1.00 80.31 91 ALA A C 1
ATOM 708 O O . ALA A 1 91 ? 9.420 5.631 -12.787 1.00 80.31 91 ALA A O 1
ATOM 709 N N . ALA A 1 92 ? 11.211 4.337 -12.362 1.00 80.69 92 ALA A N 1
ATOM 710 C CA . ALA A 1 92 ? 11.057 3.453 -13.517 1.00 80.69 92 ALA A CA 1
ATOM 711 C C . ALA A 1 92 ? 9.864 2.483 -13.403 1.00 80.69 92 ALA A C 1
ATOM 713 O O . ALA A 1 92 ? 9.501 1.852 -14.393 1.00 80.69 92 ALA A O 1
ATOM 714 N N . LYS A 1 93 ? 9.262 2.347 -12.212 1.00 85.12 93 LYS A N 1
ATOM 715 C CA . LYS A 1 93 ? 8.122 1.451 -11.951 1.00 85.12 93 LYS A CA 1
ATOM 716 C C . LYS A 1 93 ? 6.768 2.159 -11.986 1.00 85.12 93 LYS A C 1
ATOM 718 O O . LYS A 1 93 ? 5.750 1.547 -11.665 1.00 85.12 93 LYS A O 1
ATOM 723 N N . LYS A 1 94 ? 6.743 3.444 -12.344 1.00 89.44 94 LYS A N 1
ATOM 724 C CA . LYS A 1 94 ? 5.519 4.228 -12.545 1.00 89.44 94 LYS A CA 1
ATOM 725 C C . LYS A 1 94 ? 4.983 4.055 -13.981 1.00 89.44 94 LYS A C 1
ATOM 727 O O . LYS A 1 94 ? 5.774 3.796 -14.886 1.00 89.44 94 LYS A O 1
ATOM 732 N N . PRO A 1 95 ? 3.674 4.274 -14.217 1.00 93.50 95 PRO A N 1
ATOM 733 C CA . PRO A 1 95 ? 2.644 4.620 -13.233 1.00 93.50 95 PRO A CA 1
ATOM 734 C C . PRO A 1 95 ? 2.235 3.424 -12.364 1.00 93.50 95 PRO A C 1
ATOM 736 O O . PRO A 1 95 ? 2.131 2.306 -12.850 1.00 93.50 95 PRO A O 1
ATOM 739 N N . PHE A 1 96 ? 1.938 3.664 -11.085 1.00 95.50 96 PHE A N 1
ATOM 740 C CA . PHE A 1 96 ? 1.373 2.613 -10.240 1.00 95.50 96 PHE A CA 1
ATOM 741 C C . PHE A 1 96 ? -0.040 2.251 -10.696 1.00 95.50 96 PHE A C 1
ATOM 743 O O . PHE A 1 96 ? -0.860 3.128 -10.981 1.00 95.50 96 PHE A O 1
ATOM 750 N N . GLN A 1 97 ? -0.320 0.955 -10.736 1.00 96.69 97 GLN A N 1
ATOM 751 C CA . GLN A 1 97 ? -1.646 0.413 -10.995 1.00 96.69 97 GLN A CA 1
ATOM 752 C C . GLN A 1 97 ? -2.299 -0.018 -9.688 1.00 96.69 97 GLN A C 1
ATOM 754 O O . GLN A 1 97 ? -1.626 -0.360 -8.715 1.00 96.69 97 GLN A O 1
ATOM 759 N N . VAL A 1 98 ? -3.627 0.000 -9.677 1.00 98.12 98 VAL A N 1
ATOM 760 C CA . VAL A 1 98 ? -4.439 -0.305 -8.502 1.00 98.12 98 VAL A CA 1
ATOM 761 C C . VAL A 1 98 ? -5.566 -1.254 -8.874 1.00 98.12 98 VAL A C 1
ATOM 763 O O . VAL A 1 98 ? -6.228 -1.089 -9.899 1.00 98.12 98 VAL A O 1
ATOM 766 N N . LYS A 1 99 ? -5.779 -2.250 -8.021 1.00 98.44 99 LYS A N 1
ATOM 767 C CA . LYS A 1 99 ? -6.895 -3.194 -8.080 1.00 98.44 99 LYS A CA 1
ATOM 768 C C . LYS A 1 99 ? -7.599 -3.194 -6.731 1.00 98.44 99 LYS A C 1
ATOM 770 O O . LYS A 1 99 ? -6.974 -2.930 -5.704 1.00 98.44 99 LYS A O 1
ATOM 775 N N . PHE A 1 100 ? -8.892 -3.481 -6.746 1.00 98.56 100 PHE A N 1
ATOM 776 C CA . PHE A 1 100 ? -9.700 -3.563 -5.540 1.00 98.56 100 PHE A CA 1
ATOM 777 C C . PHE A 1 100 ? -10.383 -4.920 -5.466 1.00 98.56 100 PHE A C 1
ATOM 779 O O . PHE A 1 100 ? -11.028 -5.340 -6.427 1.00 98.56 100 PHE A O 1
ATOM 786 N N . ASP A 1 101 ? -10.218 -5.582 -4.330 1.00 98.25 101 ASP A N 1
ATOM 787 C CA . ASP A 1 101 ? -10.963 -6.772 -3.954 1.00 98.25 101 ASP A CA 1
ATOM 788 C C . ASP A 1 101 ? -12.185 -6.327 -3.142 1.00 98.25 101 ASP A C 1
ATOM 790 O O . ASP A 1 101 ? -12.049 -5.866 -2.005 1.00 98.25 101 ASP A O 1
ATOM 794 N N . ASP A 1 102 ? -13.374 -6.418 -3.742 1.00 96.88 102 ASP A N 1
ATOM 795 C CA . ASP A 1 102 ? -14.617 -6.021 -3.079 1.00 96.88 102 ASP A CA 1
ATOM 796 C C . ASP A 1 102 ? -15.064 -7.031 -2.012 1.00 96.88 102 ASP A C 1
ATOM 798 O O . ASP A 1 102 ? -15.718 -6.632 -1.050 1.00 96.88 102 ASP A O 1
ATOM 802 N N . ASP A 1 103 ? -14.674 -8.302 -2.110 1.00 97.56 103 ASP A N 1
ATOM 803 C CA . ASP A 1 103 ? -15.056 -9.323 -1.132 1.00 97.56 103 ASP A CA 1
ATOM 804 C C . ASP A 1 103 ? -14.249 -9.170 0.163 1.00 97.56 103 ASP A C 1
ATOM 806 O O . ASP A 1 103 ? -14.781 -9.351 1.259 1.00 97.56 103 ASP A O 1
ATOM 810 N N . GLN A 1 104 ? -12.965 -8.818 0.050 1.00 97.25 104 GLN A N 1
ATOM 811 C CA . GLN A 1 104 ? -12.066 -8.622 1.196 1.00 97.25 104 GLN A CA 1
ATOM 812 C C . GLN A 1 104 ? -11.920 -7.156 1.624 1.00 97.25 104 GLN A C 1
ATOM 814 O O . GLN A 1 104 ? -11.350 -6.874 2.679 1.00 97.25 104 GLN A O 1
ATOM 819 N N . LYS A 1 105 ? -12.424 -6.214 0.81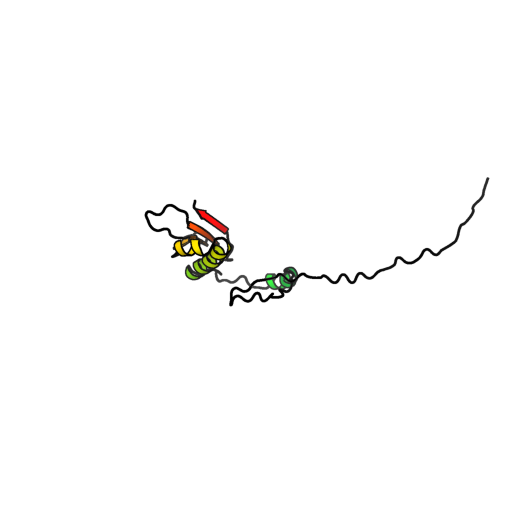8 1.00 97.44 105 LYS A N 1
ATOM 820 C CA . LYS A 1 105 ? -12.214 -4.766 0.984 1.00 97.44 105 LYS A CA 1
ATOM 821 C C . LYS A 1 105 ? -10.723 -4.407 1.044 1.00 97.44 105 LYS A C 1
ATOM 823 O O . LYS A 1 105 ? -10.283 -3.626 1.888 1.00 97.44 105 LYS A O 1
ATOM 828 N N . VAL A 1 106 ? -9.944 -4.957 0.111 1.00 98.56 106 VAL A N 1
ATOM 829 C CA . VAL A 1 106 ? -8.486 -4.771 0.037 1.00 98.56 106 VAL A CA 1
ATOM 830 C C . VAL A 1 106 ? -8.086 -4.056 -1.246 1.00 98.56 106 VAL A C 1
ATOM 832 O O . VAL A 1 106 ? -8.506 -4.415 -2.345 1.00 98.56 106 VAL A O 1
ATOM 835 N N . TRP A 1 107 ? -7.214 -3.062 -1.112 1.00 98.62 107 TRP A N 1
ATOM 836 C CA . TRP A 1 107 ? -6.520 -2.444 -2.234 1.00 98.62 107 TRP A CA 1
ATOM 837 C C . TRP A 1 107 ? -5.205 -3.166 -2.500 1.00 98.62 107 TRP A C 1
ATOM 839 O O . TRP A 1 107 ? -4.398 -3.324 -1.589 1.00 98.62 107 TRP A O 1
ATOM 849 N N . LEU A 1 108 ? -4.961 -3.537 -3.753 1.00 98.56 108 LEU A N 1
ATOM 850 C CA . LEU A 1 108 ? -3.656 -3.967 -4.242 1.00 98.56 108 LEU A CA 1
ATOM 851 C C . LEU A 1 108 ? -3.082 -2.854 -5.114 1.00 98.56 108 LEU A C 1
ATOM 853 O O . LEU A 1 108 ? -3.669 -2.527 -6.147 1.00 98.56 108 LEU A O 1
ATOM 857 N N . VAL A 1 109 ? -1.939 -2.295 -4.729 1.00 98.44 109 VAL A N 1
ATOM 858 C CA . VAL A 1 109 ? -1.203 -1.316 -5.541 1.00 98.44 109 VAL A CA 1
ATOM 859 C C . VAL A 1 109 ? 0.119 -1.928 -5.970 1.00 98.44 109 VAL A C 1
ATOM 861 O O . VAL A 1 109 ? 0.800 -2.554 -5.159 1.00 98.44 109 VAL A O 1
ATOM 864 N N . HIS A 1 110 ? 0.484 -1.763 -7.237 1.00 97.12 110 HIS A N 1
ATOM 865 C CA . HIS A 1 110 ? 1.727 -2.312 -7.764 1.00 97.12 110 HIS A CA 1
ATOM 866 C C . HIS A 1 110 ? 2.367 -1.439 -8.838 1.00 97.12 110 HIS A C 1
ATOM 868 O O . HIS A 1 110 ? 1.706 -0.630 -9.493 1.00 97.12 110 HIS A O 1
ATOM 874 N N . GLY A 1 111 ? 3.674 -1.615 -9.015 1.00 94.81 111 GLY A N 1
ATOM 875 C CA . GLY A 1 111 ? 4.425 -1.010 -10.108 1.00 94.81 111 GLY A CA 1
ATOM 876 C C . GLY A 1 111 ? 4.089 -1.592 -11.475 1.00 94.81 111 GLY A C 1
ATOM 877 O O . GLY A 1 111 ? 3.419 -2.619 -11.612 1.00 94.81 111 GLY A O 1
ATOM 878 N N . THR A 1 112 ? 4.598 -0.919 -12.495 1.00 92.50 112 THR A N 1
ATOM 879 C CA . THR A 1 112 ? 4.578 -1.359 -13.888 1.00 92.50 112 THR A CA 1
ATOM 880 C C . THR A 1 112 ? 5.990 -1.533 -14.403 1.00 92.50 112 THR A C 1
ATOM 882 O O . THR A 1 112 ? 6.904 -0.832 -13.979 1.00 92.50 112 THR A O 1
ATOM 885 N N . LEU A 1 113 ? 6.159 -2.439 -15.356 1.00 88.75 113 LEU A N 1
ATOM 886 C CA . LEU A 1 113 ? 7.401 -2.599 -16.093 1.00 88.75 113 LEU A CA 1
ATOM 887 C C . LEU A 1 113 ? 7.071 -2.557 -17.589 1.00 88.75 113 LEU A C 1
ATOM 889 O O . LEU A 1 113 ? 6.087 -3.188 -17.983 1.00 88.75 113 LEU A O 1
ATOM 893 N N . PRO A 1 114 ? 7.828 -1.809 -18.410 1.00 83.56 114 PRO A N 1
ATOM 894 C CA . PRO A 1 114 ? 7.695 -1.884 -19.857 1.00 83.56 114 PRO A CA 1
ATOM 895 C C . PRO A 1 114 ? 7.870 -3.318 -20.355 1.00 83.56 114 PRO A C 1
ATOM 897 O O . PRO A 1 114 ? 8.629 -4.099 -19.776 1.00 83.56 114 PRO A O 1
ATOM 900 N N . GLU A 1 115 ? 7.182 -3.641 -21.447 1.00 77.62 115 GLU A N 1
ATOM 901 C CA . GLU A 1 115 ? 7.405 -4.900 -22.153 1.00 77.62 115 GLU A CA 1
ATOM 902 C C . GLU A 1 115 ? 8.886 -5.005 -22.564 1.00 77.62 115 GLU A C 1
ATOM 904 O O . GLU A 1 115 ? 9.537 -3.996 -22.832 1.00 77.62 115 GLU A O 1
ATOM 909 N N . GLU A 1 116 ? 9.422 -6.228 -22.571 1.00 79.62 116 GLU A N 1
ATOM 910 C CA . GLU A 1 116 ? 10.819 -6.548 -22.929 1.00 79.62 116 GLU A CA 1
ATOM 911 C C . GLU A 1 116 ? 11.911 -6.145 -21.918 1.00 79.62 116 GLU A C 1
ATOM 913 O O . GLU A 1 116 ? 13.093 -6.377 -22.175 1.00 79.62 116 GLU A O 1
ATOM 918 N N . ILE A 1 117 ? 11.556 -5.611 -20.745 1.00 82.06 117 ILE A N 1
ATOM 919 C CA . ILE A 1 117 ? 12.518 -5.395 -19.654 1.00 82.06 117 ILE A CA 1
ATOM 920 C C . ILE A 1 117 ? 12.420 -6.536 -18.644 1.00 82.06 117 ILE A C 1
ATOM 922 O O . ILE A 1 117 ? 11.368 -6.777 -18.054 1.00 82.06 117 ILE A O 1
ATOM 926 N N . ASP A 1 118 ? 13.545 -7.200 -18.388 1.00 80.12 118 ASP A N 1
ATOM 927 C CA . ASP A 1 118 ? 13.650 -8.145 -17.283 1.00 80.12 118 ASP A CA 1
ATOM 928 C C . ASP A 1 118 ? 13.770 -7.403 -15.951 1.00 80.12 118 ASP A C 1
ATOM 930 O O . ASP A 1 118 ? 14.640 -6.554 -15.746 1.00 80.12 118 ASP A O 1
ATOM 934 N N . GLY A 1 119 ? 12.893 -7.746 -15.015 1.00 83.75 119 GLY A N 1
ATOM 935 C CA . GLY A 1 119 ? 12.949 -7.219 -13.664 1.00 83.75 119 GLY A CA 1
ATOM 936 C C . GLY A 1 119 ? 11.680 -7.478 -12.874 1.00 83.75 119 GLY A C 1
ATOM 937 O O . GLY A 1 119 ? 10.770 -8.177 -13.319 1.00 83.75 119 GLY A O 1
ATOM 938 N N . GLY A 1 120 ? 11.666 -6.892 -11.686 1.00 88.75 120 GLY A N 1
ATOM 939 C CA . GLY A 1 120 ? 10.567 -6.934 -10.740 1.00 88.75 120 GLY A CA 1
ATOM 940 C C . GLY A 1 120 ? 9.826 -5.611 -10.594 1.00 88.75 120 GLY A C 1
ATOM 941 O O . GLY A 1 120 ? 10.282 -4.574 -11.097 1.00 88.75 120 GLY A O 1
ATOM 942 N N . VAL A 1 121 ? 8.698 -5.643 -9.888 1.00 93.56 121 VAL A N 1
ATOM 943 C CA . VAL A 1 121 ? 7.945 -4.447 -9.484 1.00 93.56 121 VAL A CA 1
ATOM 944 C C . VAL A 1 121 ? 7.511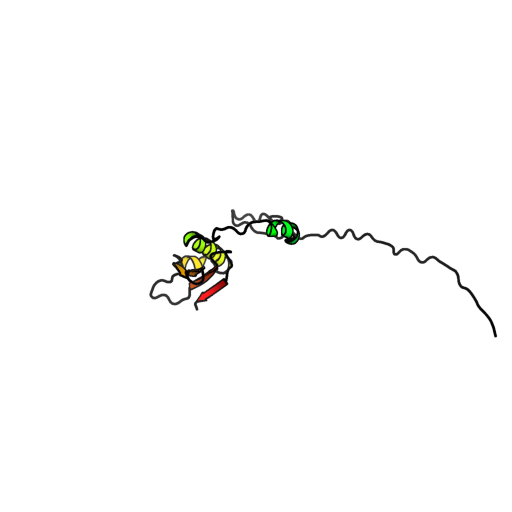 -4.571 -8.019 1.00 93.56 121 VAL A C 1
ATOM 946 O O . VAL A 1 121 ? 7.279 -5.686 -7.547 1.00 93.56 121 VAL A O 1
ATOM 949 N N . PRO A 1 122 ? 7.379 -3.452 -7.287 1.00 95.50 122 PRO A N 1
ATOM 950 C CA . PRO A 1 122 ? 6.866 -3.471 -5.926 1.00 95.50 122 PRO A CA 1
ATOM 951 C C . PRO A 1 122 ? 5.345 -3.656 -5.902 1.00 95.50 122 PRO A C 1
ATOM 953 O O . PRO A 1 122 ? 4.639 -3.239 -6.823 1.00 95.50 122 PRO A O 1
ATOM 956 N N . TYR A 1 123 ? 4.858 -4.236 -4.812 1.00 97.75 123 TYR A N 1
ATOM 957 C CA . TYR A 1 123 ? 3.459 -4.500 -4.509 1.00 97.75 123 TYR A CA 1
ATOM 958 C C . TYR A 1 123 ? 3.159 -4.154 -3.048 1.00 97.75 123 TYR A C 1
ATOM 960 O O . TYR A 1 123 ? 4.003 -4.315 -2.162 1.00 97.75 123 TYR A O 1
ATOM 968 N N . ILE A 1 124 ? 1.929 -3.719 -2.790 1.00 98.25 124 ILE A N 1
ATOM 969 C CA . ILE A 1 124 ? 1.404 -3.494 -1.445 1.00 98.25 124 ILE A CA 1
ATOM 970 C C . ILE A 1 124 ? -0.085 -3.821 -1.385 1.00 98.25 124 ILE A C 1
ATOM 972 O O . ILE A 1 124 ? -0.841 -3.475 -2.297 1.00 98.25 124 ILE A O 1
ATOM 976 N N . MET A 1 125 ? -0.504 -4.461 -0.293 1.00 98.62 125 MET A N 1
ATOM 977 C CA . MET A 1 125 ? -1.913 -4.667 0.042 1.00 98.62 125 MET A CA 1
ATOM 978 C C . MET A 1 125 ? -2.307 -3.808 1.241 1.00 98.62 125 MET A C 1
ATOM 980 O O . MET A 1 125 ? -1.639 -3.835 2.277 1.00 98.62 125 MET A O 1
ATOM 984 N N . LEU A 1 126 ? -3.402 -3.061 1.103 1.00 98.44 126 LEU A N 1
ATOM 985 C CA . LEU A 1 126 ? -3.918 -2.140 2.115 1.00 98.44 126 LEU A CA 1
ATOM 986 C C . LEU A 1 126 ? -5.378 -2.469 2.428 1.00 98.44 126 LEU A C 1
ATOM 988 O O . LEU A 1 126 ? -6.205 -2.539 1.515 1.00 98.44 126 LEU A O 1
ATOM 992 N N . GLN A 1 127 ? -5.707 -2.614 3.710 1.00 97.75 127 GLN A N 1
ATOM 993 C CA . GLN A 1 127 ? -7.091 -2.734 4.151 1.00 97.75 127 GLN A CA 1
ATOM 994 C C . GLN A 1 127 ? -7.809 -1.396 3.969 1.00 97.75 127 GLN A C 1
ATOM 996 O O . GLN A 1 127 ? -7.313 -0.342 4.370 1.00 97.75 127 GLN A O 1
ATOM 1001 N N . GLN A 1 128 ? -8.984 -1.427 3.347 1.00 96.50 128 GLN A N 1
ATOM 1002 C CA . GLN A 1 128 ? -9.740 -0.219 3.025 1.00 96.50 128 GLN A CA 1
ATOM 1003 C C . GLN A 1 128 ? -10.287 0.509 4.264 1.00 96.50 128 GLN A C 1
ATOM 1005 O O . GLN A 1 128 ? -10.367 1.741 4.268 1.00 96.50 128 GLN A O 1
ATOM 1010 N N . GLU A 1 129 ? -10.706 -0.254 5.273 1.00 93.62 129 GLU A N 1
ATOM 1011 C CA . GLU A 1 129 ? -11.431 0.247 6.443 1.00 93.62 129 GLU A CA 1
ATOM 1012 C C . GLU A 1 129 ? -10.529 1.034 7.382 1.00 93.62 129 GLU A C 1
ATOM 1014 O O . GLU A 1 129 ? -10.773 2.222 7.563 1.00 93.62 129 GLU A O 1
ATOM 1019 N N . ASP A 1 130 ? -9.486 0.386 7.912 1.00 92.62 130 ASP A N 1
ATOM 1020 C CA . ASP A 1 130 ? -8.582 0.891 8.954 1.00 92.62 130 ASP A CA 1
ATOM 1021 C C . ASP A 1 130 ? -7.219 1.372 8.403 1.00 92.62 130 ASP A C 1
ATOM 1023 O O . ASP A 1 130 ? -6.401 1.929 9.133 1.00 92.62 130 ASP A O 1
ATOM 1027 N N . GLY A 1 131 ? -6.965 1.173 7.104 1.00 93.69 131 GLY A N 1
ATOM 1028 C CA . GLY A 1 131 ? -5.697 1.514 6.460 1.00 93.69 131 GLY A CA 1
ATOM 1029 C C . GLY A 1 131 ? -4.543 0.566 6.791 1.00 93.69 131 GLY A C 1
ATOM 1030 O O . GLY A 1 131 ? -3.389 0.890 6.494 1.00 93.69 131 GLY A O 1
ATOM 1031 N N . LYS A 1 132 ? -4.816 -0.597 7.395 1.00 96.44 132 LYS A N 1
ATOM 1032 C CA . LYS A 1 132 ? -3.781 -1.563 7.766 1.00 96.44 132 LYS A CA 1
ATOM 1033 C C . LYS A 1 132 ? -2.984 -2.016 6.544 1.00 96.44 132 LYS A C 1
ATOM 1035 O O . LYS A 1 132 ? -3.539 -2.496 5.557 1.00 96.44 132 LYS A O 1
ATOM 1040 N N . ILE A 1 133 ? -1.660 -1.930 6.646 1.00 97.94 133 ILE A N 1
ATOM 1041 C CA . ILE A 1 133 ? -0.752 -2.543 5.677 1.00 97.94 133 ILE A CA 1
ATOM 1042 C C . ILE A 1 133 ? -0.779 -4.052 5.918 1.00 97.94 133 ILE A C 1
ATOM 1044 O O . ILE A 1 133 ? -0.353 -4.527 6.971 1.00 97.94 133 ILE A O 1
ATOM 1048 N N . LEU A 1 134 ? -1.308 -4.804 4.956 1.00 98.19 134 LEU A N 1
ATOM 1049 C CA . LEU A 1 134 ? -1.399 -6.262 5.040 1.00 98.19 134 LEU A CA 1
ATOM 1050 C C . LEU A 1 134 ? -0.091 -6.922 4.599 1.00 98.19 134 LEU A C 1
ATOM 1052 O O . LEU A 1 134 ? 0.340 -7.905 5.198 1.00 98.19 134 LEU A O 1
ATOM 1056 N N . SER A 1 135 ? 0.548 -6.372 3.566 1.00 97.56 135 SER A N 1
ATOM 1057 C CA . SER A 1 135 ? 1.808 -6.879 3.023 1.00 97.56 135 SER A CA 1
ATOM 1058 C C . SER A 1 135 ? 2.475 -5.850 2.112 1.00 97.56 135 SER A C 1
ATOM 1060 O O . SER A 1 135 ? 1.798 -5.068 1.448 1.00 97.56 135 SER A O 1
ATOM 1062 N N . VAL A 1 136 ? 3.810 -5.876 2.070 1.00 97.06 136 VAL A N 1
ATOM 1063 C CA . VAL A 1 136 ? 4.654 -5.133 1.120 1.00 97.06 136 VAL A CA 1
ATOM 1064 C C . VAL A 1 136 ? 5.690 -6.112 0.588 1.00 97.06 136 VAL A C 1
ATOM 1066 O O . VAL A 1 136 ? 6.338 -6.801 1.379 1.00 97.06 136 VAL A O 1
ATOM 1069 N N . TRP A 1 137 ? 5.836 -6.207 -0.729 1.00 95.31 137 TRP A N 1
ATOM 1070 C CA . TRP A 1 137 ? 6.833 -7.082 -1.343 1.00 95.31 137 TRP A CA 1
ATOM 1071 C C . TRP A 1 137 ? 7.277 -6.555 -2.705 1.00 95.31 137 TRP A C 1
ATOM 1073 O O . TRP A 1 137 ? 6.647 -5.680 -3.289 1.00 95.31 137 TRP A O 1
ATOM 1083 N N . HIS A 1 138 ? 8.374 -7.104 -3.211 1.00 91.62 138 HIS A N 1
ATOM 1084 C CA . HIS A 1 138 ? 8.835 -6.902 -4.577 1.00 91.62 138 HIS A CA 1
ATOM 1085 C C . HIS A 1 138 ? 8.733 -8.248 -5.291 1.00 91.62 138 HIS A C 1
ATOM 1087 O O . HIS A 1 138 ? 9.111 -9.270 -4.719 1.00 91.62 138 HIS A O 1
ATOM 1093 N N . ASP A 1 139 ? 8.165 -8.274 -6.492 1.00 84.12 139 ASP A N 1
ATOM 1094 C CA . ASP A 1 139 ? 8.261 -9.464 -7.342 1.00 84.12 139 ASP A CA 1
ATOM 1095 C C . ASP A 1 139 ? 9.664 -9.542 -7.943 1.00 84.12 139 ASP A C 1
ATOM 1097 O O . ASP A 1 139 ? 10.193 -8.493 -8.278 1.00 84.12 139 ASP A O 1
ATOM 1101 N N . LYS A 1 140 ? 10.221 -10.747 -8.098 1.00 72.88 140 LYS A N 1
ATOM 1102 C CA . LYS A 1 140 ? 11.618 -11.047 -8.477 1.00 72.88 140 LYS A CA 1
ATOM 1103 C C . LYS A 1 140 ? 12.713 -10.374 -7.635 1.00 72.88 140 LYS A C 1
ATOM 1105 O O . LYS A 1 140 ? 12.784 -9.125 -7.554 1.00 72.88 140 LYS A O 1
#

Sequence (140 aa):
MRMEMKYVIPCVLMLFAGMLLSSCTSSPIRVATVGDGSLESIMVEEFNSLDYQGIYEQIPQPETRYIPDAKVAIKIAEVIFNSVYDESNLAAKKPFQVKFDDDQKVWLVHGTLPEEIDGGVPYIMLQQEDGKILSVWHDK

Radius of gyration: 29.29 Å; chains: 1; bounding box: 46×44×106 Å

Foldseek 3Di:
DDDDDDDDDDDDDDDPDPPPPPPVCPPFPQDADPDDPDRDRDRDDDDDPVVCPVVVVVDPQPPAWPQNDPVSVQVVVVVVCVVVDPPVVQVQQDDWDWDADPVQQKIKIKTHHDPPDDDKIKIWIARRHPRDTPDIDIDD

Organism: NCBI:txid2292705

InterPro domains:
  IPR028921 NTF2 fold domain [PF15631] (72-140)

Secondary structure (DSSP, 8-state):
---------------S------------EEEPPSSSS----EEEPP--GGGGHHHHTTSPPPSS-SS-SHHHHHHHHHHHHHHHS-HHHHHTTPSPEEEEETTTTEEEEE----TT-----EEEEEETTT--EEEEEE--

pLDDT: mean 77.14, std 19.81, range [34.62, 98.62]